Protein AF-A0A8T5S378-F1 (afdb_monomer_lite)

pLDDT: mean 79.64, std 19.04, range [34.38, 98.38]

Foldseek 3Di:
DDDDCVVVVVVVVVCVVCVPVVLVPDPPVVNVVVVVVVVVVVVVVVVVVVVVVVVVVVVVVVVVVVVVVVVVVVVVVVVVVVVVVCCVVVVDPDDCPDPDPPPPPDPDDDPDPPPPDPDDDPQDDDQADPPPRHGDDPVQVVCCVPPQWGADPVPRDIDGRDRDPPPDD

Radius of gyration: 36.47 Å; chains: 1; bounding box: 89×84×76 Å

Secondary structure (DSSP, 8-state):
----HHHHHHHHHHHHH-HHHHHHHS-HHHHHHHHHHHHHHHHHHHHHHHHHHHHHHHHHHHHHHHHHHHHHHHHHHHHHHHHHHHHHHH--------S-----------S----SS--S------SB-TTT-PBPPHHHHHHHHHHSEEE-TTT--EEE---------

Structure (mmCIF, N/CA/C/O backbone):
data_AF-A0A8T5S378-F1
#
_entry.id   AF-A0A8T5S378-F1
#
loop_
_atom_site.group_PDB
_atom_site.id
_atom_site.type_symbol
_atom_site.label_atom_id
_atom_site.label_alt_id
_atom_site.label_comp_id
_atom_site.label_asym_id
_atom_site.label_entity_id
_atom_site.label_seq_id
_atom_site.pdbx_PDB_ins_code
_atom_site.Cartn_x
_atom_site.Cartn_y
_atom_site.Cartn_z
_atom_site.occupancy
_atom_site.B_iso_or_equiv
_atom_site.auth_seq_id
_atom_site.auth_comp_id
_atom_site.auth_asym_id
_atom_site.auth_atom_id
_atom_site.pdbx_PDB_model_num
ATOM 1 N N . MET A 1 1 ? 11.693 -33.044 -22.065 1.00 54.75 1 MET A N 1
ATOM 2 C CA . MET A 1 1 ? 12.765 -32.037 -22.206 1.00 54.75 1 MET A CA 1
ATOM 3 C C . MET A 1 1 ? 13.137 -31.584 -20.805 1.00 54.75 1 MET A C 1
ATOM 5 O O . MET A 1 1 ? 12.306 -30.957 -20.165 1.00 54.75 1 MET A O 1
ATOM 9 N N . ASN A 1 2 ? 14.304 -31.987 -20.296 1.00 76.56 2 ASN A N 1
ATOM 10 C CA . ASN A 1 2 ? 14.825 -31.451 -19.036 1.00 76.56 2 ASN A CA 1
ATOM 11 C C . ASN A 1 2 ? 15.456 -30.095 -19.349 1.00 76.56 2 ASN A C 1
ATOM 13 O O . ASN A 1 2 ? 16.390 -30.029 -20.143 1.00 76.56 2 ASN A O 1
ATOM 17 N N . ILE A 1 3 ? 14.892 -29.027 -18.789 1.00 82.62 3 ILE A N 1
ATOM 18 C CA . ILE A 1 3 ? 15.485 -27.692 -18.855 1.00 82.62 3 ILE A CA 1
ATOM 19 C C . ILE A 1 3 ? 16.672 -27.712 -17.899 1.00 82.62 3 ILE A C 1
ATOM 21 O O . ILE A 1 3 ? 16.498 -27.944 -16.702 1.00 82.62 3 ILE A O 1
ATOM 25 N N . ASP A 1 4 ? 17.871 -27.520 -18.436 1.00 84.62 4 ASP A N 1
ATOM 26 C CA . ASP A 1 4 ? 19.076 -27.428 -17.627 1.00 84.62 4 ASP A CA 1
ATOM 27 C C . ASP A 1 4 ? 19.168 -26.023 -17.020 1.00 84.62 4 ASP A C 1
ATOM 29 O O . ASP A 1 4 ? 19.515 -25.041 -17.681 1.00 84.62 4 ASP A O 1
ATOM 33 N N . TRP A 1 5 ? 18.794 -25.927 -15.747 1.00 84.06 5 TRP A N 1
ATOM 34 C CA . TRP A 1 5 ? 18.763 -24.681 -14.983 1.00 84.06 5 TRP A CA 1
ATOM 35 C C . TRP A 1 5 ? 20.147 -24.039 -14.814 1.00 84.06 5 TRP A C 1
ATOM 37 O O . TRP A 1 5 ? 20.237 -22.838 -14.559 1.00 84.06 5 TRP A O 1
ATOM 47 N N . THR A 1 6 ? 21.226 -24.797 -15.019 1.00 85.50 6 THR A N 1
ATOM 48 C CA . THR A 1 6 ? 22.601 -24.293 -14.891 1.00 85.50 6 THR A CA 1
ATOM 49 C C . THR A 1 6 ? 22.975 -23.302 -15.999 1.00 85.50 6 THR A C 1
ATOM 51 O O . THR A 1 6 ? 23.722 -22.350 -15.762 1.00 85.50 6 THR A O 1
ATOM 54 N N . ILE A 1 7 ? 22.389 -23.454 -17.191 1.00 79.56 7 ILE A N 1
ATOM 55 C CA . ILE A 1 7 ? 22.608 -22.555 -18.335 1.00 79.56 7 ILE A CA 1
ATOM 56 C C . ILE A 1 7 ? 21.978 -21.180 -18.068 1.00 79.56 7 ILE A C 1
ATOM 58 O O . ILE A 1 7 ? 22.539 -20.148 -18.430 1.00 79.56 7 ILE A O 1
ATOM 62 N N . LEU A 1 8 ? 20.830 -21.148 -17.385 1.00 79.50 8 LEU A N 1
ATOM 63 C CA . LEU A 1 8 ? 20.196 -19.891 -16.987 1.00 79.50 8 LEU A CA 1
ATOM 64 C C . LEU A 1 8 ? 21.010 -19.193 -15.897 1.00 79.50 8 LEU A C 1
ATOM 66 O O . LEU A 1 8 ? 21.240 -17.994 -15.988 1.00 79.50 8 LEU A O 1
ATOM 70 N N . GLN A 1 9 ? 21.493 -19.933 -14.902 1.00 82.62 9 GLN A N 1
ATOM 71 C CA . GLN A 1 9 ? 22.238 -19.347 -13.791 1.00 82.62 9 GLN A CA 1
ATOM 72 C C . GLN A 1 9 ? 23.575 -18.733 -14.237 1.00 82.62 9 GLN A C 1
ATOM 74 O O . GLN A 1 9 ? 23.872 -17.591 -13.900 1.00 82.62 9 GLN A O 1
ATOM 79 N N . THR A 1 10 ? 24.321 -19.434 -15.093 1.00 81.56 10 THR A N 1
ATOM 80 C CA . THR A 1 10 ? 25.597 -18.934 -15.638 1.00 81.56 10 THR A CA 1
ATOM 81 C C . THR A 1 10 ? 25.430 -17.683 -16.505 1.00 81.56 10 THR A C 1
ATOM 83 O O . THR A 1 10 ? 26.261 -16.776 -16.447 1.00 81.56 10 THR A O 1
ATOM 86 N N . GLY A 1 11 ? 24.336 -17.584 -17.267 1.00 78.38 11 GLY A N 1
ATOM 87 C CA . GLY A 1 11 ? 24.011 -16.374 -18.026 1.00 78.38 11 GLY A CA 1
ATOM 88 C C . GLY A 1 11 ? 23.702 -15.169 -17.133 1.00 78.38 11 GLY A C 1
ATOM 89 O O . GLY A 1 11 ? 24.087 -14.049 -17.460 1.00 78.38 11 GLY A O 1
ATOM 90 N N . TRP A 1 12 ? 23.050 -15.391 -15.989 1.00 80.56 12 TRP A N 1
ATOM 91 C CA . TRP A 1 12 ? 22.762 -14.335 -15.017 1.00 80.56 12 TRP A CA 1
ATOM 92 C C . TRP A 1 12 ? 24.026 -13.826 -14.323 1.00 80.56 12 TRP A C 1
ATOM 94 O O . TRP A 1 12 ? 24.202 -12.615 -14.203 1.00 80.56 12 TRP A O 1
ATOM 104 N N . ASP A 1 13 ? 24.925 -14.723 -13.920 1.00 85.44 13 ASP A N 1
ATOM 105 C CA . ASP A 1 13 ? 26.172 -14.343 -13.249 1.00 85.44 13 ASP A CA 1
ATOM 106 C C . ASP A 1 13 ? 27.051 -13.445 -14.135 1.00 85.44 13 ASP A C 1
ATOM 108 O O . ASP A 1 13 ? 27.628 -12.469 -13.656 1.00 85.44 13 ASP A O 1
ATOM 112 N N . TYR A 1 14 ? 27.090 -13.712 -15.444 1.00 80.50 14 TYR A N 1
ATOM 113 C CA . TYR A 1 14 ? 27.810 -12.878 -16.409 1.00 80.50 14 TYR A CA 1
ATOM 114 C C . TYR A 1 14 ? 27.252 -11.446 -16.490 1.00 80.50 14 TYR A C 1
ATOM 116 O O . TYR A 1 14 ? 28.016 -10.481 -16.481 1.00 80.50 14 TYR A O 1
ATOM 124 N N . VAL A 1 15 ? 25.923 -11.294 -16.507 1.00 84.19 15 VAL A N 1
ATOM 125 C CA . VAL A 1 15 ? 25.258 -9.977 -16.552 1.00 84.19 15 VAL A CA 1
ATOM 126 C C . VAL A 1 15 ? 25.556 -9.153 -15.296 1.00 84.19 15 VAL A C 1
ATOM 128 O O . VAL A 1 15 ? 25.684 -7.933 -15.377 1.00 84.19 15 VAL A O 1
ATOM 131 N N . TRP A 1 16 ? 25.689 -9.799 -14.136 1.00 88.38 16 TRP A N 1
ATOM 132 C CA . TRP A 1 16 ? 25.948 -9.108 -12.871 1.00 88.38 16 TRP A CA 1
ATOM 133 C C . TRP A 1 16 ? 27.407 -8.704 -12.661 1.00 88.38 16 TRP A C 1
ATOM 135 O O . TRP A 1 16 ? 27.660 -7.750 -11.926 1.00 88.38 16 TRP A O 1
ATOM 145 N N . GLN A 1 17 ? 28.360 -9.397 -13.283 1.00 93.62 17 GLN A N 1
ATOM 146 C CA . GLN A 1 17 ? 29.781 -9.074 -13.135 1.00 93.62 17 GLN A CA 1
ATOM 147 C C . GLN A 1 17 ? 30.198 -7.833 -13.932 1.00 93.62 17 GLN A C 1
ATOM 149 O O . GLN A 1 17 ? 30.970 -7.024 -13.420 1.00 93.62 17 GLN A O 1
ATOM 154 N N . ASP A 1 18 ? 29.672 -7.654 -15.147 1.00 93.50 18 ASP A N 1
ATOM 155 C CA . ASP A 1 18 ? 29.913 -6.457 -15.960 1.00 93.50 18 ASP A CA 1
ATOM 156 C C . ASP A 1 18 ? 28.619 -5.965 -16.636 1.00 93.50 18 ASP A C 1
ATOM 158 O O . ASP A 1 18 ? 28.411 -6.146 -17.843 1.00 93.50 18 ASP A O 1
ATOM 162 N N . PRO A 1 19 ? 27.717 -5.329 -15.866 1.00 91.06 19 PRO A N 1
ATOM 163 C CA . PRO A 1 19 ? 26.422 -4.898 -16.383 1.00 91.06 19 PRO A CA 1
ATOM 164 C C . PRO A 1 19 ? 26.558 -3.788 -17.430 1.00 91.06 19 PRO A C 1
ATOM 166 O O . PRO A 1 19 ? 25.727 -3.685 -18.334 1.00 91.06 19 PRO A O 1
ATOM 169 N N . ILE A 1 20 ? 27.604 -2.960 -17.329 1.00 93.44 20 ILE A N 1
ATOM 170 C CA . ILE A 1 20 ? 27.847 -1.857 -18.260 1.00 93.44 20 ILE A CA 1
ATOM 171 C C . ILE A 1 2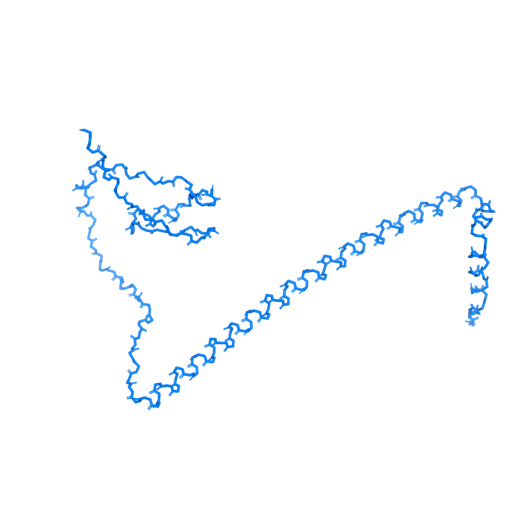0 ? 28.363 -2.416 -19.585 1.00 93.44 20 ILE A C 1
ATOM 173 O O . ILE A 1 20 ? 27.816 -2.067 -20.630 1.00 93.44 20 ILE A O 1
ATOM 177 N N . GLY A 1 21 ? 29.357 -3.308 -19.558 1.00 94.38 21 GLY A N 1
ATOM 178 C CA . GLY A 1 21 ? 29.870 -3.963 -20.761 1.00 94.38 21 GLY A CA 1
ATOM 179 C C . GLY A 1 21 ? 28.795 -4.777 -21.477 1.00 94.38 21 GLY A C 1
ATOM 180 O O . GLY A 1 21 ? 28.628 -4.640 -22.690 1.00 94.38 21 GLY A O 1
ATOM 181 N N . TRP A 1 22 ? 27.992 -5.540 -20.726 1.00 92.88 22 TRP A N 1
ATOM 182 C CA . TRP A 1 22 ? 26.847 -6.270 -21.272 1.00 92.88 22 TRP A CA 1
ATOM 183 C C . TRP A 1 22 ? 25.831 -5.337 -21.943 1.00 92.88 22 TRP A C 1
ATOM 185 O O . TRP A 1 22 ? 25.421 -5.588 -23.076 1.00 92.88 22 TRP A O 1
ATOM 195 N N . PHE A 1 23 ? 25.453 -4.236 -21.285 1.00 94.50 23 PHE A N 1
ATOM 196 C CA . PHE A 1 23 ? 24.499 -3.276 -21.840 1.00 94.50 23 PHE A CA 1
ATOM 197 C C . PHE A 1 23 ? 25.045 -2.591 -23.100 1.00 94.50 23 PHE A C 1
ATOM 199 O O . PHE A 1 23 ? 24.338 -2.483 -24.102 1.00 94.50 23 PHE A O 1
ATOM 206 N N . LEU A 1 24 ? 26.317 -2.179 -23.082 1.00 95.31 24 LEU A N 1
ATOM 207 C CA . LEU A 1 24 ? 26.978 -1.534 -24.218 1.00 95.31 24 LEU A CA 1
ATOM 208 C C . LEU A 1 24 ? 27.163 -2.477 -25.415 1.00 95.31 24 LEU A C 1
ATOM 210 O O . LEU A 1 24 ? 27.166 -2.007 -26.551 1.00 95.31 24 LEU A O 1
ATOM 214 N N . ALA A 1 25 ? 27.269 -3.789 -25.183 1.00 95.50 25 ALA A N 1
ATOM 215 C CA . ALA A 1 25 ? 27.358 -4.795 -26.241 1.00 95.50 25 ALA A CA 1
ATOM 216 C C . ALA A 1 25 ? 26.028 -5.019 -26.991 1.00 95.50 25 ALA A C 1
ATOM 218 O O . ALA A 1 25 ? 26.023 -5.608 -28.075 1.00 95.50 25 ALA A O 1
ATOM 219 N N . LEU A 1 26 ? 24.895 -4.562 -26.444 1.00 94.06 26 LEU A N 1
ATOM 220 C CA . LEU A 1 26 ? 23.590 -4.687 -27.093 1.00 94.06 26 LEU A CA 1
ATOM 221 C C . LEU A 1 26 ? 23.417 -3.666 -28.236 1.00 94.06 26 LEU A C 1
ATOM 223 O O . LEU A 1 26 ? 23.919 -2.546 -28.147 1.00 94.06 26 LEU A O 1
ATOM 227 N N . PRO A 1 27 ? 22.635 -3.986 -29.285 1.00 97.25 27 PRO A N 1
ATOM 228 C CA . PRO A 1 27 ? 22.251 -3.016 -30.311 1.00 97.25 27 PRO A CA 1
ATOM 229 C C . PRO A 1 27 ? 21.514 -1.803 -29.719 1.00 97.25 27 PRO A C 1
ATOM 231 O O . PRO A 1 27 ? 20.752 -1.948 -28.762 1.00 97.25 27 PRO A O 1
ATOM 234 N N . LEU A 1 28 ? 21.650 -0.627 -30.348 1.00 97.31 28 LEU A N 1
ATOM 235 C CA . LEU A 1 28 ? 21.050 0.637 -29.877 1.00 97.31 28 LEU A CA 1
ATOM 236 C C . LEU A 1 28 ? 19.541 0.535 -29.590 1.00 97.31 28 LEU A C 1
ATOM 238 O O . LEU A 1 28 ? 19.063 1.050 -28.582 1.00 97.31 28 LEU A O 1
ATOM 242 N N . LEU A 1 29 ? 18.786 -0.161 -30.447 1.00 97.25 29 LEU A N 1
ATOM 243 C CA . LEU A 1 29 ? 17.347 -0.364 -30.247 1.00 97.25 29 LEU A CA 1
ATOM 244 C C . LEU A 1 29 ? 17.059 -1.149 -28.956 1.00 97.25 29 LEU A C 1
ATOM 246 O O . LEU A 1 29 ? 16.166 -0.788 -28.190 1.00 97.25 29 LEU A O 1
ATOM 250 N N . THR A 1 30 ? 17.841 -2.197 -28.696 1.00 95.00 30 THR A N 1
ATOM 251 C CA . THR A 1 30 ? 17.702 -3.036 -27.503 1.00 95.00 30 THR A CA 1
ATOM 252 C C . THR A 1 30 ? 18.095 -2.271 -26.244 1.00 95.00 30 THR A C 1
ATOM 254 O O . THR A 1 30 ? 17.394 -2.375 -25.244 1.00 95.00 30 THR A O 1
ATOM 257 N N . GLN A 1 31 ? 19.150 -1.451 -26.292 1.00 95.38 31 GLN A N 1
ATOM 258 C CA . GLN A 1 31 ? 19.548 -0.593 -25.169 1.00 95.38 31 GLN A CA 1
ATOM 259 C C . GLN A 1 31 ? 18.415 0.346 -24.737 1.00 95.38 31 GLN A C 1
ATOM 261 O O . GLN A 1 31 ? 18.076 0.411 -23.554 1.00 95.38 31 GLN A O 1
ATOM 266 N N . ILE A 1 32 ? 17.783 1.032 -25.697 1.00 97.38 32 ILE A N 1
ATOM 267 C CA . ILE A 1 32 ? 16.656 1.937 -25.427 1.00 97.38 32 ILE A CA 1
ATOM 268 C C . ILE A 1 32 ? 15.481 1.163 -24.816 1.00 97.38 32 ILE A C 1
ATOM 270 O O . ILE A 1 32 ? 14.879 1.615 -23.842 1.00 97.38 32 ILE A O 1
ATOM 274 N N . LEU A 1 33 ? 15.169 -0.020 -25.350 1.00 97.56 33 LEU A N 1
ATOM 275 C CA . LEU A 1 33 ? 14.059 -0.842 -24.869 1.00 97.56 33 LEU A CA 1
ATOM 276 C C . LEU A 1 33 ? 14.306 -1.366 -23.446 1.00 97.56 33 LEU A C 1
ATOM 278 O O . LEU A 1 33 ? 13.402 -1.313 -22.613 1.00 97.56 33 LEU A O 1
ATOM 282 N N . VAL A 1 34 ? 15.534 -1.797 -23.141 1.00 96.25 34 VAL A N 1
ATOM 283 C CA . VAL A 1 34 ? 15.948 -2.202 -21.787 1.00 96.25 34 VAL A CA 1
ATOM 284 C C . VAL A 1 34 ? 15.836 -1.027 -20.815 1.00 96.25 34 VAL A C 1
ATOM 286 O O . VAL A 1 34 ? 15.279 -1.192 -19.732 1.00 96.25 34 VAL A O 1
ATOM 289 N N . LEU A 1 35 ? 16.282 0.172 -21.206 1.00 96.38 35 LEU A N 1
ATOM 290 C CA . LEU A 1 35 ? 16.189 1.369 -20.366 1.00 96.38 35 LEU A CA 1
ATOM 291 C C . LEU A 1 35 ? 14.729 1.723 -20.039 1.00 96.38 35 LEU A C 1
ATOM 293 O O . LEU A 1 35 ? 14.386 1.924 -18.873 1.00 96.38 35 LEU A O 1
ATOM 297 N N . ILE A 1 36 ? 13.856 1.742 -21.051 1.00 98.12 36 ILE A N 1
ATOM 298 C CA . ILE A 1 36 ? 12.414 1.969 -20.867 1.00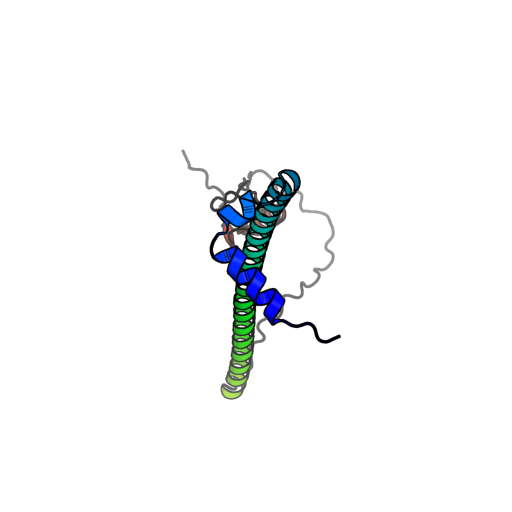 98.12 36 ILE A CA 1
ATOM 299 C C . ILE A 1 36 ? 11.818 0.885 -19.964 1.00 98.12 36 ILE A C 1
ATOM 301 O O . ILE A 1 36 ? 11.034 1.200 -19.070 1.00 98.12 36 ILE A O 1
ATOM 305 N N . GLY A 1 37 ? 12.216 -0.375 -20.156 1.0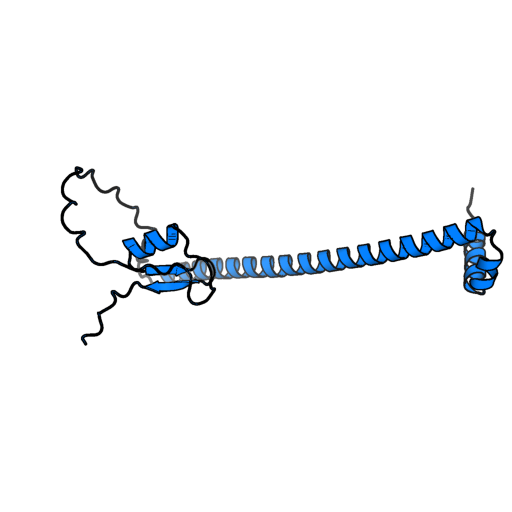0 97.31 37 GLY A N 1
ATOM 306 C CA . GLY A 1 37 ? 11.775 -1.500 -19.337 1.00 97.31 37 GLY A CA 1
ATOM 307 C C . GLY A 1 37 ? 12.133 -1.332 -17.861 1.00 97.31 37 GLY A C 1
ATOM 308 O O . GLY A 1 37 ? 11.266 -1.488 -17.004 1.00 97.31 37 GLY A O 1
ATOM 309 N N . ILE A 1 38 ? 13.374 -0.944 -17.554 1.00 96.44 38 ILE A N 1
ATOM 310 C CA . ILE A 1 38 ? 13.826 -0.702 -16.175 1.00 96.44 38 ILE A CA 1
ATOM 311 C C . ILE A 1 38 ? 13.049 0.460 -15.549 1.00 96.44 38 ILE A C 1
ATOM 313 O O . ILE A 1 38 ? 12.586 0.344 -14.412 1.00 96.44 38 ILE A O 1
ATOM 317 N N . ILE A 1 39 ? 12.852 1.562 -16.280 1.00 98.12 39 ILE A N 1
ATOM 318 C CA . ILE A 1 39 ? 12.087 2.717 -15.787 1.00 98.12 39 ILE A CA 1
ATOM 319 C C . ILE A 1 39 ? 10.636 2.314 -15.503 1.00 98.12 39 ILE A C 1
ATOM 321 O O . ILE A 1 39 ? 10.124 2.580 -14.414 1.00 98.12 39 ILE A O 1
ATOM 325 N N . ALA A 1 40 ? 9.983 1.633 -16.447 1.00 98.19 40 ALA A N 1
ATOM 326 C CA . ALA A 1 40 ? 8.609 1.167 -16.291 1.00 98.19 40 ALA A CA 1
ATOM 327 C C . ALA A 1 40 ? 8.466 0.219 -15.092 1.00 98.19 40 ALA A C 1
ATOM 329 O O . ALA A 1 40 ? 7.546 0.373 -14.287 1.00 98.19 40 ALA A O 1
ATOM 330 N N . LEU A 1 41 ? 9.406 -0.715 -14.928 1.00 97.94 41 LEU A N 1
ATOM 331 C CA . LEU A 1 41 ? 9.431 -1.657 -13.811 1.00 97.94 41 LEU A CA 1
ATOM 332 C C . LEU A 1 41 ? 9.663 -0.948 -12.471 1.00 97.94 41 LEU A C 1
ATOM 334 O O . LEU A 1 41 ? 9.020 -1.287 -11.480 1.00 97.94 41 LEU A O 1
ATOM 338 N N . THR A 1 42 ? 10.506 0.084 -12.446 1.00 98.12 42 THR A N 1
ATOM 339 C CA . THR A 1 42 ? 10.747 0.906 -11.251 1.00 98.12 42 THR A CA 1
ATOM 340 C C . THR A 1 42 ? 9.484 1.662 -10.839 1.00 98.12 42 THR A C 1
ATOM 342 O O . THR A 1 42 ? 9.096 1.627 -9.671 1.00 98.12 42 THR A O 1
ATOM 345 N N . ILE A 1 43 ? 8.788 2.297 -11.789 1.00 98.38 43 ILE A N 1
ATOM 346 C CA . ILE A 1 43 ? 7.519 2.992 -11.524 1.00 98.38 43 ILE A CA 1
ATOM 347 C C . ILE A 1 43 ? 6.465 1.999 -11.019 1.00 98.38 43 ILE A C 1
ATOM 349 O O . ILE A 1 43 ? 5.801 2.264 -10.016 1.00 98.38 43 ILE A O 1
ATOM 353 N N . ALA A 1 44 ? 6.341 0.837 -11.665 1.00 98.12 44 ALA A N 1
ATOM 354 C CA . ALA A 1 44 ? 5.414 -0.207 -11.246 1.00 98.12 44 ALA A CA 1
ATOM 355 C C . ALA A 1 44 ? 5.711 -0.701 -9.820 1.00 98.12 44 ALA A C 1
ATOM 357 O O . ALA A 1 44 ? 4.787 -0.838 -9.020 1.00 98.12 44 ALA A O 1
ATOM 358 N N . ALA A 1 45 ? 6.987 -0.901 -9.473 1.00 98.12 45 ALA A N 1
ATOM 359 C CA . ALA A 1 45 ? 7.401 -1.291 -8.129 1.00 98.12 45 ALA A CA 1
ATOM 360 C C . ALA A 1 45 ? 7.045 -0.222 -7.083 1.00 98.12 45 ALA A C 1
ATOM 362 O O . ALA A 1 45 ? 6.501 -0.555 -6.031 1.00 98.12 45 ALA A O 1
ATOM 363 N N . ILE A 1 46 ? 7.274 1.062 -7.377 1.00 98.31 46 ILE A N 1
ATOM 364 C CA . ILE A 1 46 ? 6.907 2.169 -6.478 1.00 98.31 46 ILE A CA 1
ATOM 365 C C . ILE A 1 46 ? 5.391 2.206 -6.252 1.00 98.31 46 ILE A C 1
ATOM 367 O O . ILE A 1 46 ? 4.936 2.295 -5.110 1.00 98.31 46 ILE A O 1
ATOM 371 N N . ILE A 1 47 ? 4.604 2.101 -7.327 1.00 98.38 47 ILE A N 1
ATOM 372 C CA . ILE A 1 47 ? 3.140 2.061 -7.249 1.00 98.38 47 ILE A CA 1
ATOM 373 C C . ILE A 1 47 ? 2.689 0.863 -6.405 1.00 98.38 47 ILE A C 1
ATOM 375 O O . ILE A 1 47 ? 1.847 1.016 -5.520 1.00 98.38 47 ILE A O 1
ATOM 379 N N . LEU A 1 48 ? 3.273 -0.315 -6.632 1.00 97.88 48 LEU A N 1
ATOM 380 C CA . LEU A 1 48 ? 2.962 -1.528 -5.880 1.00 97.88 48 LEU A CA 1
ATOM 381 C C . LEU A 1 48 ? 3.227 -1.340 -4.381 1.00 97.88 48 LEU A C 1
ATOM 383 O O . LEU A 1 48 ? 2.344 -1.605 -3.567 1.00 97.88 48 LEU A O 1
ATOM 387 N N . VAL A 1 49 ? 4.404 -0.826 -4.012 1.00 98.19 49 VAL A N 1
ATOM 388 C CA . VAL A 1 49 ? 4.761 -0.548 -2.612 1.00 98.19 49 VAL A CA 1
ATOM 389 C C . VAL A 1 49 ? 3.792 0.458 -1.990 1.00 98.19 49 VAL A C 1
ATOM 391 O O . VAL A 1 49 ? 3.315 0.238 -0.876 1.00 98.19 49 VAL A O 1
ATOM 394 N N . TYR A 1 50 ? 3.434 1.522 -2.714 1.00 98.06 50 TYR A N 1
ATOM 395 C CA . TYR A 1 50 ? 2.441 2.499 -2.260 1.00 98.06 50 TYR A CA 1
ATOM 396 C C . TYR A 1 50 ? 1.085 1.843 -1.953 1.00 98.06 50 TYR A C 1
ATOM 398 O O . TYR A 1 50 ? 0.501 2.091 -0.894 1.00 98.06 50 TYR A O 1
ATOM 406 N N . TYR A 1 51 ? 0.590 0.973 -2.838 1.00 98.06 51 TYR A N 1
ATOM 407 C CA . TYR A 1 51 ? -0.676 0.269 -2.623 1.00 98.06 51 TYR A CA 1
ATOM 408 C C . TYR A 1 51 ? -0.610 -0.735 -1.475 1.00 98.06 51 TYR A C 1
ATOM 410 O O . TYR A 1 51 ? -1.570 -0.828 -0.710 1.00 98.06 51 TYR A O 1
ATOM 418 N N . ILE A 1 52 ? 0.510 -1.444 -1.313 1.00 97.88 52 ILE A N 1
ATOM 419 C CA . ILE A 1 52 ? 0.716 -2.355 -0.182 1.00 97.88 52 ILE A CA 1
ATOM 420 C C . ILE A 1 52 ? 0.674 -1.569 1.129 1.00 97.88 52 ILE A C 1
ATOM 422 O O . ILE A 1 52 ? -0.089 -1.924 2.022 1.00 97.88 52 ILE A O 1
ATOM 426 N N . LEU A 1 53 ? 1.416 -0.462 1.237 1.00 97.81 53 LEU A N 1
ATOM 427 C CA . LEU A 1 53 ? 1.415 0.380 2.437 1.00 97.81 53 LEU A CA 1
ATOM 428 C C . LEU A 1 53 ? 0.021 0.933 2.744 1.00 97.81 53 LEU A C 1
ATOM 430 O O . LEU A 1 53 ? -0.436 0.867 3.887 1.00 97.81 53 LEU A O 1
ATOM 434 N N . LYS A 1 54 ? -0.687 1.426 1.722 1.00 95.50 54 LYS A N 1
ATOM 435 C CA . LYS A 1 54 ? -2.067 1.904 1.861 1.00 95.50 54 LYS A CA 1
ATOM 436 C C . LYS A 1 54 ? -3.006 0.789 2.326 1.00 95.50 54 LYS A C 1
ATOM 438 O O . LYS A 1 54 ? -3.836 1.023 3.203 1.00 95.50 54 LYS A O 1
ATOM 443 N N . GLY A 1 55 ? -2.857 -0.415 1.777 1.00 97.38 55 GLY A N 1
ATOM 444 C CA . GLY A 1 55 ? -3.618 -1.599 2.168 1.00 97.38 55 GLY A CA 1
ATOM 445 C C . GLY A 1 55 ? -3.354 -2.003 3.617 1.00 97.38 55 GLY A C 1
ATOM 446 O O . GLY A 1 55 ? -4.299 -2.191 4.378 1.00 97.38 55 GLY A O 1
ATOM 447 N N . VAL A 1 56 ? -2.086 -2.052 4.029 1.00 98.00 56 VAL A N 1
ATOM 448 C CA . VAL A 1 56 ? -1.681 -2.386 5.403 1.00 98.00 56 VAL A CA 1
ATOM 449 C C . VAL A 1 56 ? -2.203 -1.352 6.400 1.00 98.00 56 VAL A C 1
ATOM 451 O O . VAL A 1 56 ? -2.777 -1.726 7.422 1.00 98.00 56 VAL A O 1
ATOM 454 N N . ALA A 1 57 ? -2.081 -0.057 6.095 1.00 97.50 57 ALA A N 1
ATOM 455 C CA . ALA A 1 57 ? -2.618 1.007 6.941 1.00 97.50 57 ALA A CA 1
ATOM 456 C C . ALA A 1 57 ? -4.146 0.905 7.090 1.00 97.50 57 ALA A C 1
ATOM 458 O O . ALA A 1 57 ? -4.675 1.035 8.196 1.00 97.50 57 ALA A O 1
ATOM 459 N N . TYR A 1 58 ? -4.860 0.619 5.996 1.00 96.81 58 TYR A N 1
ATOM 460 C CA . TYR A 1 58 ? -6.309 0.418 6.021 1.00 96.81 58 TYR A CA 1
ATOM 461 C C . TYR A 1 58 ? -6.699 -0.820 6.839 1.00 96.81 58 TYR A C 1
ATOM 463 O O . TYR A 1 58 ? -7.643 -0.772 7.628 1.00 96.81 58 TYR A O 1
ATOM 471 N N . LEU A 1 59 ? -5.945 -1.911 6.698 1.00 96.56 59 LEU A N 1
ATOM 472 C CA . LEU A 1 59 ? -6.170 -3.153 7.429 1.00 96.56 59 LEU A CA 1
ATOM 473 C C . LEU A 1 59 ? -5.968 -2.959 8.937 1.00 96.56 59 LEU A C 1
ATOM 475 O O . LEU A 1 59 ? -6.829 -3.348 9.721 1.00 96.56 59 LEU A O 1
ATOM 479 N N . LEU A 1 60 ? -4.889 -2.282 9.341 1.00 97.69 60 LEU A N 1
ATOM 480 C CA . LEU A 1 60 ? -4.644 -1.904 10.736 1.00 97.69 60 LEU A CA 1
ATOM 481 C C . LEU A 1 60 ? -5.772 -1.029 11.288 1.00 97.69 60 LEU A C 1
ATOM 483 O O . LEU A 1 60 ? -6.294 -1.316 12.365 1.00 97.69 60 LEU A O 1
ATOM 487 N N . TYR A 1 61 ? -6.191 -0.000 10.543 1.00 97.12 61 TYR A N 1
ATOM 488 C CA . TYR A 1 61 ? -7.306 0.861 10.942 1.00 97.12 61 TYR A CA 1
ATOM 489 C C . TYR A 1 61 ? -8.583 0.050 11.211 1.00 97.12 61 TYR A C 1
ATOM 491 O O . TYR A 1 61 ? -9.227 0.233 12.246 1.00 97.12 61 TYR A O 1
ATOM 499 N N . TYR A 1 62 ? -8.933 -0.884 10.321 1.00 96.25 62 TYR A N 1
ATOM 500 C CA . TYR A 1 62 ? -10.104 -1.744 10.508 1.00 96.25 62 TYR A CA 1
ATOM 501 C C . TYR A 1 62 ? -9.941 -2.745 11.646 1.00 96.25 62 TYR A C 1
ATOM 503 O O . TYR A 1 62 ? -10.915 -3.011 12.347 1.00 96.25 62 TYR A O 1
ATOM 511 N N . LEU A 1 63 ? -8.736 -3.265 11.866 1.00 97.06 63 LEU A N 1
ATOM 512 C CA . LEU A 1 63 ? -8.455 -4.198 12.951 1.00 97.06 63 LEU A CA 1
ATOM 513 C C . LEU A 1 63 ? -8.617 -3.519 14.314 1.00 97.06 63 LEU A C 1
ATOM 515 O O . LEU A 1 63 ? -9.332 -4.036 15.171 1.00 97.06 63 LEU A O 1
ATOM 519 N N . PHE A 1 64 ? -8.056 -2.320 14.495 1.00 96.94 64 PHE A N 1
ATOM 520 C CA . PHE A 1 64 ? -8.250 -1.537 15.720 1.00 96.94 64 PHE A CA 1
ATOM 521 C C . PHE A 1 64 ? -9.705 -1.122 15.916 1.00 96.94 64 PHE A C 1
ATOM 523 O O . PHE A 1 64 ? -10.238 -1.235 17.020 1.00 96.94 64 PHE A O 1
ATOM 530 N N . LYS A 1 65 ? -10.374 -0.684 14.844 1.00 93.44 65 LYS A N 1
ATOM 531 C CA . LYS A 1 65 ? -11.799 -0.348 14.888 1.00 93.44 65 LYS A CA 1
ATOM 532 C C . LYS A 1 65 ? -12.628 -1.564 15.305 1.00 93.44 65 LYS A C 1
ATOM 534 O O . LYS A 1 65 ? -13.446 -1.455 16.212 1.00 93.44 65 LYS A O 1
ATOM 539 N N . GLY A 1 66 ? -12.383 -2.722 14.696 1.00 96.31 66 GLY A N 1
ATOM 540 C CA . GLY A 1 66 ? -13.042 -3.983 15.025 1.00 96.31 66 GLY A CA 1
ATOM 541 C C . GLY A 1 66 ? -12.813 -4.392 16.477 1.00 96.31 66 GLY A C 1
ATOM 542 O O . GLY A 1 66 ? -13.776 -4.670 17.188 1.00 96.31 66 GLY A O 1
ATOM 543 N N . LEU A 1 67 ? -11.565 -4.336 16.947 1.00 97.06 67 LEU A N 1
ATOM 544 C CA . LEU A 1 67 ? -11.213 -4.645 18.331 1.00 97.06 67 LEU A CA 1
ATOM 545 C C . LEU A 1 67 ? -11.927 -3.718 19.323 1.00 97.06 67 LEU A C 1
ATOM 547 O O . LEU A 1 67 ? -12.473 -4.190 20.318 1.00 97.06 67 LEU A O 1
ATOM 551 N N . PHE A 1 68 ? -11.988 -2.417 19.030 1.00 96.50 68 PHE A N 1
ATOM 552 C CA . PHE A 1 68 ? -12.704 -1.446 19.857 1.00 96.50 68 PHE A CA 1
ATOM 553 C C . PHE A 1 68 ? -14.204 -1.760 19.949 1.00 96.50 68 PHE A C 1
ATOM 555 O O . PHE A 1 68 ? -14.774 -1.751 21.041 1.00 96.50 68 PHE A O 1
ATOM 562 N N . TYR A 1 69 ? -14.851 -2.081 18.823 1.00 95.31 69 TYR A N 1
ATOM 563 C CA . TYR A 1 69 ? -16.265 -2.470 18.816 1.00 95.31 69 TYR A CA 1
ATOM 564 C C . TYR A 1 69 ? -16.515 -3.780 19.566 1.00 95.31 69 TYR A C 1
ATOM 566 O O . TYR A 1 69 ? -17.498 -3.879 20.301 1.00 95.31 69 TYR A O 1
ATOM 574 N N . LEU A 1 70 ? -15.621 -4.759 19.423 1.00 95.00 70 LEU A N 1
ATOM 575 C CA . LEU A 1 70 ? -15.725 -6.050 20.100 1.00 95.00 70 LEU A CA 1
ATOM 576 C C . LEU A 1 70 ? -15.588 -5.874 21.616 1.00 95.00 70 LEU A C 1
ATOM 578 O O . LEU A 1 70 ? -16.432 -6.352 22.371 1.00 95.00 70 LEU A O 1
ATOM 582 N N . LEU A 1 71 ? -14.595 -5.101 22.059 1.00 95.88 71 LEU A N 1
ATOM 583 C CA . LEU A 1 71 ? -14.387 -4.801 23.471 1.00 95.88 71 LEU A CA 1
ATOM 584 C C . LEU A 1 71 ? -15.577 -4.031 24.063 1.00 95.88 71 LEU A C 1
ATOM 586 O O . LEU A 1 71 ? -16.074 -4.390 25.129 1.00 95.88 71 LEU A O 1
ATOM 590 N N . LYS A 1 72 ? -16.101 -3.029 23.343 1.00 92.44 72 LYS A N 1
ATOM 591 C CA . LYS A 1 72 ? -17.319 -2.304 23.737 1.00 92.44 72 LYS A CA 1
ATOM 592 C C . LYS A 1 72 ? -18.520 -3.244 23.879 1.00 92.44 72 LYS A C 1
ATOM 594 O O . LYS A 1 72 ? -19.268 -3.126 24.847 1.00 92.44 72 LYS A O 1
ATOM 599 N N . GLY A 1 73 ? -18.696 -4.177 22.943 1.00 94.19 73 GLY A N 1
ATOM 600 C CA . GLY A 1 73 ? -19.748 -5.193 23.002 1.00 94.19 73 GLY A CA 1
ATOM 601 C C . GLY A 1 73 ? -19.596 -6.123 24.206 1.00 94.19 73 GLY A C 1
ATOM 602 O O . GLY A 1 73 ? -20.572 -6.370 24.914 1.00 94.19 73 GLY A O 1
ATOM 603 N N . LEU A 1 74 ? -18.368 -6.568 24.486 1.00 94.75 74 LEU A N 1
ATOM 604 C CA . LEU A 1 74 ? -18.053 -7.417 25.633 1.00 94.75 74 LEU A CA 1
ATOM 605 C C . LEU A 1 74 ? -18.392 -6.718 26.954 1.00 94.75 74 LEU A C 1
ATOM 607 O O . LEU A 1 74 ? -19.095 -7.294 27.779 1.00 94.75 74 LEU A O 1
ATOM 611 N N . PHE A 1 75 ? -17.964 -5.464 27.134 1.00 94.12 75 PHE A N 1
ATOM 612 C CA . PHE A 1 75 ? -18.278 -4.686 28.336 1.00 94.12 75 PHE A CA 1
ATOM 613 C C . PHE A 1 75 ? -19.781 -4.478 28.522 1.00 94.12 75 PHE A C 1
ATOM 615 O O . PHE A 1 75 ? -20.274 -4.621 29.637 1.00 94.12 75 PHE A O 1
ATOM 622 N N . LEU A 1 76 ? -20.521 -4.186 27.447 1.00 92.50 76 LEU A N 1
ATOM 623 C CA . LEU A 1 76 ? -21.974 -4.018 27.522 1.00 92.50 76 LEU A CA 1
ATOM 624 C C . LEU A 1 76 ? -22.674 -5.326 27.926 1.00 92.50 76 LEU A C 1
ATOM 626 O O . LEU A 1 76 ? -23.595 -5.316 28.743 1.00 92.50 76 LEU A O 1
ATOM 630 N N . GLY A 1 77 ? -22.219 -6.452 27.368 1.00 92.38 77 GLY A N 1
ATOM 631 C CA . GLY A 1 77 ? -22.719 -7.781 27.711 1.00 92.38 77 GLY A CA 1
ATOM 632 C C . GLY A 1 77 ? -22.435 -8.140 29.167 1.00 92.38 77 GLY A C 1
ATOM 633 O O . GLY A 1 77 ? -23.341 -8.557 29.888 1.00 92.38 77 GLY A O 1
ATOM 634 N N . LEU A 1 78 ? -21.202 -7.905 29.619 1.00 93.00 78 LEU A N 1
ATOM 635 C CA . LEU A 1 78 ? -20.783 -8.180 30.989 1.00 93.00 78 LEU A CA 1
ATOM 636 C C . LEU A 1 78 ? -21.532 -7.295 31.990 1.00 93.00 78 LEU A C 1
ATOM 638 O O . LEU A 1 78 ? -22.051 -7.801 32.980 1.00 93.00 78 LEU A O 1
ATOM 642 N N . TYR A 1 79 ? -21.658 -5.995 31.707 1.00 92.62 79 TYR A N 1
ATOM 643 C CA . TYR A 1 79 ? -22.419 -5.056 32.532 1.00 92.62 79 TYR A CA 1
ATOM 644 C C . TYR A 1 79 ? -23.866 -5.518 32.717 1.00 92.62 79 TYR A C 1
ATOM 646 O O . TYR A 1 79 ? -24.360 -5.561 33.839 1.00 92.62 79 TYR A O 1
ATOM 654 N N . LYS A 1 80 ? -24.526 -5.948 31.635 1.00 91.06 80 LYS A N 1
ATOM 655 C CA . LYS A 1 80 ? -25.908 -6.441 31.684 1.00 91.06 80 LYS A CA 1
ATOM 656 C C . LYS A 1 80 ? -26.038 -7.743 32.480 1.00 91.06 80 LYS A C 1
ATOM 658 O O . LYS A 1 80 ? -27.039 -7.945 33.167 1.00 91.06 80 LYS A O 1
ATOM 663 N N . LEU A 1 81 ? -25.028 -8.611 32.413 1.00 90.69 81 LEU A N 1
ATOM 664 C CA . LEU A 1 81 ? -24.969 -9.843 33.198 1.00 90.69 81 LEU A CA 1
ATOM 665 C C . LEU A 1 81 ? -24.798 -9.545 34.695 1.00 90.69 81 LEU A C 1
ATOM 667 O O . LEU A 1 81 ? -25.523 -10.097 35.520 1.00 90.69 81 LEU A O 1
ATOM 671 N N . PHE A 1 82 ? -23.892 -8.626 35.040 1.00 92.06 82 PHE A N 1
ATOM 672 C CA . PHE A 1 82 ? -23.696 -8.170 36.416 1.00 92.06 82 PHE A CA 1
ATOM 673 C C . PHE A 1 82 ? -24.921 -7.449 36.968 1.00 92.06 82 PHE A C 1
ATOM 675 O O . PHE A 1 82 ? -25.293 -7.689 38.110 1.00 92.06 82 PHE A O 1
ATOM 682 N N . GLU A 1 83 ? -25.580 -6.612 36.169 1.00 87.81 83 GLU A N 1
ATOM 683 C CA . GLU A 1 83 ? -26.822 -5.946 36.551 1.00 87.81 83 GLU A CA 1
ATOM 684 C C . GLU A 1 83 ? -27.913 -6.981 36.877 1.00 87.81 83 GLU A C 1
ATOM 686 O O . GLU A 1 83 ? -28.558 -6.900 37.923 1.00 87.81 83 GLU A O 1
ATOM 691 N N . ALA A 1 84 ? -28.086 -7.996 36.024 1.00 88.38 84 ALA A N 1
ATOM 692 C CA . ALA A 1 84 ? -29.030 -9.082 36.270 1.00 88.38 84 ALA A CA 1
ATOM 693 C C . ALA A 1 84 ? -28.701 -9.847 37.563 1.00 88.38 84 ALA A C 1
ATOM 695 O O . ALA A 1 84 ? -29.594 -10.055 38.385 1.00 88.38 84 ALA A O 1
ATOM 696 N N . LEU A 1 85 ? -27.429 -10.204 37.783 1.00 90.19 85 LEU A N 1
ATOM 697 C CA . LEU A 1 85 ? -26.992 -10.852 39.025 1.00 90.19 85 LEU A CA 1
ATOM 698 C C . LEU A 1 85 ? -27.237 -9.968 40.252 1.00 90.19 85 LEU A C 1
ATOM 700 O O . LEU A 1 85 ? -27.727 -10.451 41.270 1.00 90.19 85 LEU A O 1
ATOM 704 N N . TYR A 1 86 ? -26.918 -8.677 40.159 1.00 89.88 86 TYR A N 1
ATOM 705 C CA . TYR A 1 86 ? -27.090 -7.722 41.246 1.00 89.88 86 TYR A CA 1
ATOM 706 C C . TYR A 1 86 ? -28.552 -7.636 41.687 1.00 89.88 86 TYR A C 1
ATOM 708 O O . TYR A 1 86 ? -28.828 -7.687 42.882 1.00 89.88 86 TYR A O 1
ATOM 716 N N . TYR A 1 87 ? -29.499 -7.572 40.747 1.00 85.94 87 TYR A N 1
ATOM 717 C CA . TYR A 1 87 ? -30.926 -7.550 41.080 1.00 85.94 87 TYR A CA 1
ATOM 718 C C . TYR A 1 87 ? -31.420 -8.867 41.690 1.00 85.94 87 TYR A C 1
ATOM 720 O O . TYR A 1 87 ? -32.226 -8.832 42.619 1.00 85.94 87 TYR A O 1
ATOM 728 N N . VAL A 1 88 ? -30.918 -10.014 41.219 1.00 89.62 88 VAL A N 1
ATOM 729 C CA . VAL A 1 88 ? -31.248 -11.328 41.798 1.00 89.62 88 VAL A CA 1
ATOM 730 C C . VAL A 1 88 ? -30.743 -11.435 43.240 1.00 89.62 88 VAL A C 1
ATOM 732 O O . VAL A 1 88 ? -31.490 -11.860 44.115 1.00 89.62 88 VAL A O 1
ATOM 735 N N . ILE A 1 89 ? -29.506 -11.005 43.508 1.00 88.88 89 ILE A N 1
ATOM 736 C CA . ILE A 1 89 ? -28.890 -11.087 44.843 1.00 88.88 89 ILE A CA 1
ATOM 737 C C . ILE A 1 89 ? -29.460 -10.025 45.791 1.00 88.88 89 ILE A C 1
ATOM 739 O O . ILE A 1 89 ? -29.723 -10.309 46.956 1.00 88.88 89 ILE A O 1
ATOM 743 N N . SER A 1 90 ? -29.671 -8.796 45.312 1.00 82.75 90 SER A N 1
ATOM 744 C CA . SER A 1 90 ? -30.152 -7.690 46.146 1.00 82.75 90 SER A CA 1
ATOM 745 C C . SER A 1 90 ? -31.622 -7.841 46.549 1.00 82.75 90 SER A C 1
ATOM 747 O O . SER A 1 90 ? -32.068 -7.09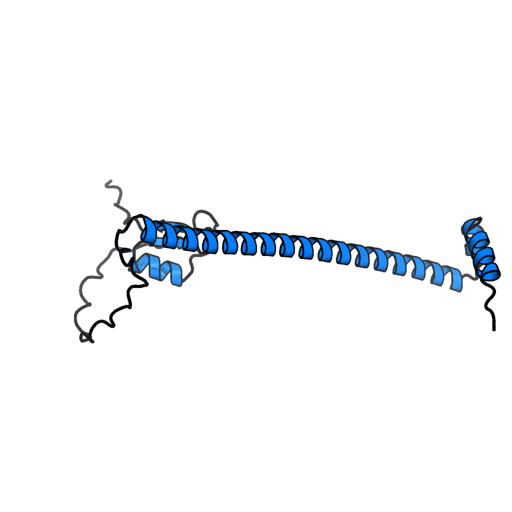1 47.419 1.00 82.75 90 SER A O 1
ATOM 749 N N . GLY A 1 91 ? -32.394 -8.723 45.900 1.00 76.69 91 GLY A N 1
ATOM 750 C CA . GLY A 1 91 ? -33.816 -8.947 46.187 1.00 76.69 91 GLY A CA 1
ATOM 751 C C . GLY A 1 91 ? -34.715 -7.722 45.968 1.00 76.69 91 GLY A C 1
ATOM 752 O O . GLY A 1 91 ? -35.894 -7.749 46.315 1.00 76.69 91 GLY A O 1
ATOM 753 N N . LYS A 1 92 ? -34.180 -6.628 45.410 1.00 74.00 92 LYS A N 1
ATOM 754 C CA . LYS A 1 92 ? -34.934 -5.404 45.132 1.00 74.00 92 LYS A CA 1
ATOM 755 C C . LYS A 1 92 ? -35.536 -5.506 43.731 1.00 74.00 92 LYS A C 1
ATOM 757 O O . LYS A 1 92 ? -34.792 -5.764 42.784 1.00 74.00 92 LYS A O 1
ATOM 762 N N . PRO A 1 93 ? -36.853 -5.290 43.561 1.00 66.62 93 PRO A N 1
ATOM 763 C CA . PRO A 1 93 ? -37.464 -5.302 42.243 1.00 66.62 93 PRO A CA 1
ATOM 764 C C . PRO A 1 93 ? -36.826 -4.212 41.382 1.00 66.62 93 PRO A C 1
ATOM 766 O O . PRO A 1 93 ? -36.722 -3.053 41.793 1.00 66.62 93 PRO A O 1
ATOM 769 N N . LYS A 1 94 ? -36.383 -4.606 40.186 1.00 59.59 94 LYS A N 1
ATOM 770 C CA . LYS A 1 94 ? -35.839 -3.707 39.170 1.00 59.59 94 LYS A CA 1
ATOM 771 C C . LYS A 1 94 ? -36.861 -2.597 38.918 1.00 59.59 94 LYS A C 1
ATOM 773 O O . LYS A 1 94 ? -37.967 -2.881 38.452 1.00 59.59 94 LYS A O 1
ATOM 778 N N . LYS A 1 95 ? -36.526 -1.340 39.240 1.00 61.47 95 LYS A N 1
ATOM 779 C CA . LYS A 1 95 ? -37.316 -0.204 38.751 1.00 61.47 95 LYS A CA 1
ATOM 780 C C . LYS A 1 95 ? -37.264 -0.294 37.229 1.00 61.47 95 LYS A C 1
ATOM 782 O O . LYS A 1 95 ? -36.183 -0.371 36.652 1.00 61.47 95 LYS A O 1
ATOM 787 N N . LYS A 1 96 ? -38.433 -0.394 36.592 1.00 56.53 96 LYS A N 1
ATOM 788 C CA . LYS A 1 96 ? -38.559 -0.243 35.143 1.00 56.53 96 LYS A CA 1
ATOM 789 C C . LYS A 1 96 ? -38.134 1.184 34.817 1.00 56.53 96 LYS A C 1
ATOM 791 O O . LYS A 1 96 ? -38.968 2.083 34.797 1.00 56.53 96 LYS A O 1
ATOM 796 N N . ASP A 1 97 ? -36.845 1.388 34.603 1.00 58.66 97 ASP A N 1
ATOM 797 C CA . ASP A 1 97 ? -36.382 2.579 33.922 1.00 58.66 97 ASP A CA 1
ATOM 798 C C . ASP A 1 97 ? -36.929 2.487 32.504 1.00 58.66 97 ASP A C 1
ATOM 800 O O . ASP A 1 97 ? -36.719 1.501 31.791 1.00 58.66 97 ASP A O 1
ATOM 804 N N . GLY A 1 98 ? -37.761 3.475 32.186 1.00 54.03 98 GLY A N 1
ATOM 805 C CA . GLY A 1 98 ? -38.542 3.560 30.972 1.00 54.03 98 GLY A CA 1
ATOM 806 C C . GLY A 1 98 ? -37.697 3.263 29.745 1.00 54.03 98 GLY A C 1
ATOM 807 O O . GLY A 1 98 ? -36.911 4.085 29.278 1.00 54.03 98 GLY A O 1
ATOM 808 N N . SER A 1 99 ? -37.945 2.094 29.168 1.00 47.47 99 SER A N 1
ATOM 809 C CA . SER A 1 99 ? -37.904 1.924 27.732 1.00 47.47 99 SER A CA 1
ATOM 810 C C . SER A 1 99 ? -38.863 2.946 27.132 1.00 47.47 99 SER A C 1
ATOM 812 O O . SER A 1 99 ? -40.044 2.643 27.060 1.00 47.47 99 SER A O 1
ATOM 814 N N . ILE A 1 100 ? -38.342 4.106 26.719 1.00 43.75 100 ILE A N 1
ATOM 815 C CA . ILE A 1 100 ? -38.961 5.017 25.747 1.00 43.75 100 ILE A CA 1
ATOM 816 C C . ILE A 1 100 ? -40.295 5.611 26.265 1.00 43.75 100 ILE A C 1
ATOM 818 O O . ILE A 1 100 ? -41.227 4.879 26.589 1.00 43.75 100 ILE A O 1
ATOM 822 N N . PRO A 1 101 ? -40.501 6.940 26.290 1.00 38.53 101 PRO A N 1
ATOM 823 C CA . PRO A 1 101 ? -41.859 7.410 26.092 1.00 38.53 101 PRO A CA 1
ATOM 824 C C . PRO A 1 101 ? -42.263 6.848 24.728 1.00 38.53 101 PRO A C 1
ATOM 826 O O . PRO A 1 101 ? -41.826 7.353 23.695 1.00 38.53 101 PRO A O 1
ATOM 829 N N . GLN A 1 102 ? -43.064 5.774 24.711 1.00 43.09 102 GLN A N 1
ATOM 830 C CA . GLN A 1 102 ? -44.125 5.709 23.724 1.00 43.09 102 GLN A CA 1
ATOM 831 C C . GLN A 1 102 ? -44.738 7.097 23.805 1.00 43.09 102 GLN A C 1
ATOM 833 O O . GLN A 1 102 ? -45.333 7.458 24.822 1.00 43.09 102 GLN A O 1
ATOM 838 N N . THR A 1 103 ? -44.432 7.923 22.809 1.00 34.38 103 THR A N 1
ATOM 839 C CA . THR A 1 103 ? -45.237 9.081 22.497 1.00 34.38 103 THR A CA 1
ATOM 840 C C . THR A 1 103 ? -46.636 8.511 22.402 1.00 34.38 103 THR A C 1
ATOM 842 O O . THR A 1 103 ? -46.982 7.853 21.425 1.00 34.38 103 THR A O 1
ATOM 845 N N . LEU A 1 104 ? -47.384 8.668 23.496 1.00 43.62 104 LEU A N 1
ATOM 846 C CA . LEU A 1 104 ? -48.817 8.794 23.436 1.00 43.62 104 LEU A CA 1
ATOM 847 C C . LEU A 1 104 ? -49.042 9.758 22.285 1.00 43.62 104 LEU A C 1
ATOM 849 O O . LEU A 1 104 ? -48.633 10.917 22.360 1.00 43.62 104 LEU A O 1
ATOM 853 N N . GLU A 1 105 ? -49.605 9.236 21.208 1.00 45.56 105 GLU A N 1
ATOM 854 C CA . GLU A 1 105 ? -50.381 10.020 20.270 1.00 45.56 105 GLU A CA 1
ATOM 855 C C . GLU A 1 105 ? -51.277 10.935 21.124 1.00 45.56 105 GLU A C 1
ATOM 857 O O . GLU A 1 105 ? -52.114 10.429 21.882 1.00 45.56 105 GLU A O 1
ATOM 862 N N . PRO A 1 106 ? -51.047 12.260 21.146 1.00 55.03 106 PRO A N 1
ATOM 863 C CA . PRO A 1 106 ? -51.961 13.154 21.826 1.00 55.03 106 PRO A CA 1
ATOM 864 C C . PRO A 1 106 ? -53.282 13.134 21.046 1.00 55.03 106 PRO A C 1
ATOM 866 O O . PRO A 1 106 ? -53.252 13.063 19.814 1.00 55.03 106 PRO A O 1
ATOM 869 N N . PRO A 1 107 ? -54.438 13.190 21.725 1.00 60.78 107 PRO A N 1
ATOM 870 C CA . PRO A 1 107 ? -55.734 13.227 21.055 1.00 60.78 107 PRO A CA 1
ATOM 871 C C . PRO A 1 107 ? -55.793 14.392 20.048 1.00 60.78 107 PRO A C 1
ATOM 873 O O . PRO A 1 107 ? -55.142 15.417 20.269 1.00 60.78 107 PRO A O 1
ATOM 876 N N . PRO A 1 108 ? -56.568 14.270 18.954 1.00 51.12 108 PRO A N 1
ATOM 877 C CA . PRO A 1 108 ? -56.675 15.322 17.952 1.00 51.12 108 PRO A CA 1
ATOM 878 C C . PRO A 1 108 ? -57.366 16.540 18.576 1.00 51.12 108 PRO A C 1
ATOM 880 O O . PRO A 1 108 ? -58.573 16.523 18.813 1.00 51.12 108 PRO A O 1
ATOM 883 N N . ILE A 1 109 ? -56.596 17.590 18.873 1.00 54.38 109 ILE A N 1
ATOM 884 C CA . ILE A 1 109 ? -57.129 18.876 19.335 1.00 54.38 109 ILE A CA 1
ATOM 885 C C . ILE A 1 109 ? -57.242 19.817 18.115 1.00 54.38 109 ILE A C 1
ATOM 887 O O . ILE A 1 109 ? -56.293 19.884 17.330 1.00 54.38 109 ILE A O 1
ATOM 891 N N . PRO A 1 110 ? -58.392 20.498 17.915 1.00 55.94 110 PRO A N 1
ATOM 892 C CA . PRO A 1 110 ? -58.720 21.244 16.696 1.00 55.94 110 PRO A CA 1
ATOM 893 C C . PRO A 1 110 ? -57.792 22.436 16.397 1.00 55.94 110 PRO A C 1
ATOM 895 O O . PRO A 1 110 ? -57.245 23.039 17.322 1.00 55.94 110 PRO A O 1
ATOM 898 N N . PRO A 1 111 ? -57.649 22.819 15.114 1.00 53.75 111 PRO A N 1
ATOM 899 C CA . PRO A 1 111 ? -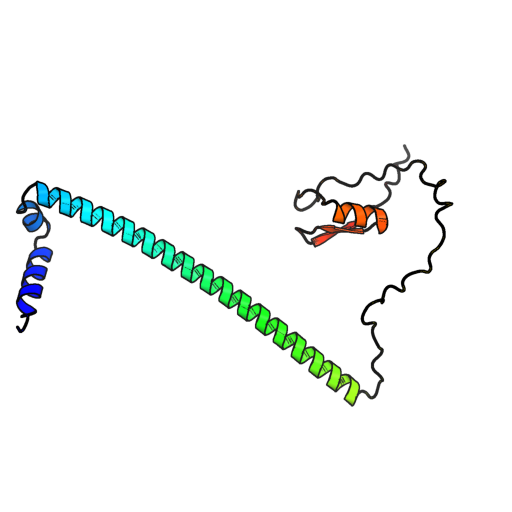56.729 23.856 14.673 1.00 53.75 111 PRO A CA 1
ATOM 900 C C . PRO A 1 111 ? -57.367 25.240 14.791 1.00 53.75 111 PRO A C 1
ATOM 902 O O . PRO A 1 111 ? -57.856 25.774 13.809 1.00 53.75 111 PRO A O 1
ATOM 905 N N . GLU A 1 112 ? -57.355 25.844 15.972 1.00 50.66 112 GLU A N 1
ATOM 906 C CA . GLU A 1 112 ? -57.604 27.281 16.119 1.00 50.66 112 GLU A CA 1
ATOM 907 C C . GLU A 1 112 ? -57.136 27.714 17.514 1.00 50.66 112 GLU A C 1
ATOM 909 O O . GLU A 1 112 ? -57.378 27.007 18.482 1.00 50.66 112 GLU A O 1
ATOM 914 N N . GLN A 1 113 ? -56.488 28.879 17.619 1.00 46.44 113 GLN A N 1
ATOM 915 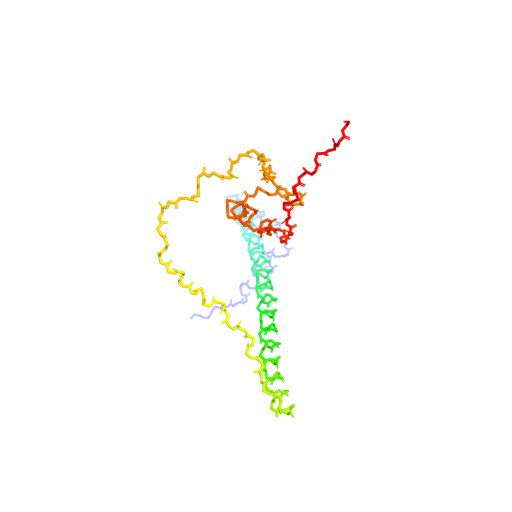C CA . GLN A 1 113 ? -55.981 29.523 18.854 1.00 46.44 113 GLN A CA 1
ATOM 916 C C . GLN A 1 113 ? -54.484 29.385 19.205 1.00 46.44 113 GLN A C 1
ATOM 918 O O . GLN A 1 113 ? -54.108 29.449 20.372 1.00 46.44 113 GLN A O 1
ATOM 923 N N . ILE A 1 114 ? -53.590 29.372 18.211 1.00 45.34 114 ILE A N 1
ATOM 924 C CA . ILE A 1 114 ? -52.206 29.856 18.409 1.00 45.34 114 ILE A CA 1
ATOM 925 C C . ILE A 1 114 ? -51.932 30.965 17.391 1.00 45.34 114 ILE A C 1
ATOM 927 O O . ILE A 1 114 ? -51.173 30.787 16.449 1.00 45.34 114 ILE A O 1
ATOM 931 N N . SER A 1 115 ? -52.608 32.107 17.535 1.00 42.47 115 SER A N 1
ATOM 932 C CA . SER A 1 115 ? -52.343 33.275 16.678 1.00 42.47 115 SER A CA 1
ATOM 933 C C . SER A 1 115 ? -51.978 34.549 17.437 1.00 42.47 115 SER A C 1
ATOM 935 O O . SER A 1 115 ? -51.752 35.564 16.796 1.00 42.47 115 SER A O 1
ATOM 937 N N . ASN A 1 116 ? -51.852 34.533 18.767 1.00 37.84 116 ASN A N 1
ATOM 938 C CA . ASN A 1 116 ? -51.543 35.750 19.525 1.00 37.84 116 ASN A CA 1
ATOM 939 C C . ASN A 1 116 ? -50.538 35.480 20.649 1.00 37.84 116 ASN A C 1
ATOM 941 O O . ASN A 1 116 ? -50.917 35.464 21.813 1.00 37.84 116 ASN A O 1
ATOM 945 N N . LEU A 1 117 ? -49.270 35.230 20.300 1.00 40.16 117 LEU A N 1
ATOM 946 C CA . LEU A 1 117 ? -48.127 35.417 21.220 1.00 40.16 117 LEU A CA 1
ATOM 947 C C . LEU A 1 117 ? -46.746 35.417 20.534 1.00 40.16 117 LEU A C 1
ATOM 949 O O . LEU A 1 117 ? -45.724 35.314 21.203 1.00 40.16 117 LEU A O 1
ATOM 953 N N . ILE A 1 118 ? -46.687 35.582 19.208 1.00 43.25 118 ILE A N 1
ATOM 954 C CA . ILE A 1 118 ? -45.428 35.800 18.480 1.00 43.25 118 ILE A CA 1
ATOM 955 C C . ILE A 1 118 ? -45.350 37.288 18.133 1.00 43.25 118 ILE A C 1
ATOM 957 O O . ILE A 1 118 ? -45.474 37.687 16.979 1.00 43.25 118 ILE A O 1
ATOM 961 N N . GLN A 1 119 ? -45.203 38.131 19.154 1.00 40.34 119 GLN A N 1
ATOM 962 C CA . GLN A 1 119 ? -44.877 39.538 18.956 1.00 40.34 119 GLN A CA 1
ATOM 963 C C . GLN A 1 119 ? -43.512 39.814 19.588 1.00 40.34 119 GLN A C 1
ATOM 965 O O . GLN A 1 119 ? -43.366 39.884 20.801 1.00 40.34 119 GLN A O 1
ATOM 970 N N . HIS A 1 120 ? -42.523 39.925 18.699 1.00 43.62 120 HIS A N 1
ATOM 971 C CA . HIS A 1 120 ? -41.221 40.568 18.886 1.00 43.62 120 HIS A CA 1
ATOM 972 C C . HIS A 1 120 ? -40.342 40.061 20.037 1.00 43.62 120 HIS A C 1
ATOM 974 O O . HIS A 1 120 ? -40.156 40.727 21.049 1.00 43.62 120 HIS A O 1
ATOM 980 N N . ASN A 1 121 ? -39.635 38.959 19.792 1.00 44.41 121 ASN A N 1
ATOM 981 C CA . ASN A 1 121 ? -38.227 38.936 20.171 1.00 44.41 121 ASN A CA 1
ATOM 982 C C . ASN A 1 121 ? -37.451 38.169 19.100 1.00 44.41 121 ASN A C 1
ATOM 984 O O . ASN A 1 121 ? -37.701 36.991 18.852 1.00 44.41 121 ASN A O 1
ATOM 988 N N . GLU A 1 122 ? -36.591 38.881 18.379 1.00 46.25 122 GLU A N 1
ATOM 989 C CA . GLU A 1 122 ? -35.822 38.359 17.253 1.00 46.25 122 GLU A CA 1
ATOM 990 C C . GLU A 1 122 ? -34.735 37.422 17.808 1.00 46.25 122 GLU A C 1
ATOM 992 O O . GLU A 1 122 ? -33.631 37.842 18.154 1.00 46.25 122 GLU A O 1
ATOM 997 N N . ILE A 1 123 ? -35.073 36.140 17.976 1.00 56.25 123 ILE A N 1
ATOM 998 C CA . ILE A 1 123 ? -34.131 35.108 18.418 1.00 56.25 123 ILE A CA 1
ATOM 999 C C . ILE A 1 123 ? -33.111 34.904 17.294 1.00 56.25 123 ILE A C 1
ATOM 1001 O O . ILE A 1 123 ? -33.357 34.182 16.329 1.00 56.25 123 ILE A O 1
ATOM 1005 N N . ARG A 1 124 ? -31.953 35.562 17.400 1.00 57.41 124 ARG A N 1
ATOM 1006 C CA . ARG A 1 124 ? -30.847 35.380 16.454 1.00 57.41 124 ARG A CA 1
ATOM 1007 C C . ARG A 1 124 ? -30.162 34.046 16.713 1.00 57.41 124 ARG A C 1
ATOM 1009 O O . ARG A 1 124 ? -29.297 33.932 17.580 1.00 57.41 124 ARG A O 1
ATOM 1016 N N . VAL A 1 125 ? -30.546 33.034 15.943 1.00 64.75 125 VAL A N 1
ATOM 1017 C CA . VAL A 1 125 ? -29.838 31.754 15.910 1.00 64.75 125 VAL A CA 1
ATOM 1018 C C . VAL A 1 125 ? -28.493 31.965 15.197 1.00 64.75 125 VAL A C 1
ATOM 1020 O O . VAL A 1 125 ? -28.470 32.505 14.087 1.00 64.75 125 VAL A O 1
ATOM 1023 N N . PRO A 1 126 ? -27.352 31.588 15.800 1.00 69.19 126 PRO A N 1
ATOM 1024 C CA . PRO A 1 126 ? -26.055 31.739 15.150 1.00 69.19 126 PRO A CA 1
ATOM 1025 C C . PRO A 1 126 ? -25.984 30.871 13.887 1.00 69.19 126 PRO A C 1
ATOM 1027 O O . PRO A 1 126 ? -26.328 29.696 13.905 1.00 69.19 126 PRO A O 1
ATOM 1030 N N . THR A 1 127 ? -25.509 31.427 12.772 1.00 79.69 127 THR A N 1
ATOM 1031 C CA . THR A 1 127 ? -25.432 30.697 11.490 1.00 79.69 127 THR A CA 1
ATOM 1032 C C . THR A 1 127 ? -24.346 29.611 11.488 1.00 79.69 127 THR A C 1
ATOM 1034 O O . THR A 1 127 ? -24.429 28.645 10.726 1.00 79.69 127 THR A O 1
ATOM 1037 N N . TYR A 1 128 ? -23.338 29.740 12.355 1.00 83.38 128 TYR A N 1
ATOM 1038 C CA . TYR A 1 128 ? -22.190 28.839 12.444 1.00 83.38 128 TYR A CA 1
ATOM 1039 C C . TYR A 1 128 ? -21.918 28.422 13.889 1.00 83.38 128 TYR A C 1
ATOM 1041 O O . TYR A 1 128 ? -22.149 29.178 14.832 1.00 83.38 128 TYR A O 1
ATOM 1049 N N . CYS A 1 129 ? -21.380 27.218 14.054 1.00 84.19 129 CYS A N 1
ATOM 1050 C CA . CYS A 1 129 ? -20.856 26.739 15.323 1.00 84.19 129 CYS A CA 1
ATOM 1051 C C . CYS A 1 129 ? -19.607 27.541 15.720 1.00 84.19 129 CYS A C 1
ATOM 1053 O O . CYS A 1 129 ? -18.633 27.571 14.971 1.00 84.19 129 CYS A O 1
ATOM 1055 N N . THR A 1 130 ? -19.580 28.076 16.942 1.00 81.62 130 THR A N 1
ATOM 1056 C CA . THR A 1 130 ? -18.449 28.860 17.477 1.00 81.62 130 THR A CA 1
ATOM 1057 C C . THR A 1 130 ? -17.151 28.067 17.622 1.00 81.62 130 THR A C 1
ATOM 1059 O O . THR A 1 130 ? -16.078 28.651 17.567 1.00 81.62 130 THR A O 1
ATOM 1062 N N . GLU A 1 131 ? -17.226 26.743 17.781 1.00 85.50 131 GLU A N 1
ATOM 1063 C CA . GLU A 1 131 ? -16.025 25.910 17.947 1.00 85.50 131 GLU A CA 1
ATOM 1064 C C . GLU A 1 131 ? -15.453 25.394 16.635 1.00 85.50 131 GLU A C 1
ATOM 1066 O O . GLU A 1 131 ? -14.259 25.498 16.390 1.00 85.50 131 GLU A O 1
ATOM 1071 N N . CYS A 1 132 ? -16.294 24.762 15.812 1.00 86.50 132 CYS A N 1
ATOM 1072 C CA . CYS A 1 132 ? -15.836 24.065 14.614 1.00 86.50 132 CYS A CA 1
ATOM 1073 C C . CYS A 1 132 ? -16.024 24.878 13.332 1.00 86.50 132 CYS A C 1
ATOM 1075 O O . CYS A 1 132 ? -15.651 24.401 12.264 1.00 86.50 132 CYS A O 1
ATOM 1077 N N . GLY A 1 133 ? -16.641 26.062 13.409 1.00 84.81 133 GLY A N 1
ATOM 1078 C CA . GLY A 1 133 ? -16.904 26.922 12.254 1.00 84.81 133 GLY A CA 1
ATOM 1079 C C . GLY A 1 133 ? -17.894 26.343 11.238 1.00 84.81 133 GLY A C 1
ATOM 1080 O O . GLY A 1 133 ? -18.136 26.960 10.206 1.00 84.81 133 GLY A O 1
ATOM 1081 N N . GLN A 1 134 ? -18.478 25.167 11.498 1.00 87.56 134 GLN A N 1
ATOM 1082 C CA . GLN A 1 134 ? -19.425 24.528 10.586 1.00 87.56 134 GLN A CA 1
ATOM 1083 C C . GLN A 1 134 ? -20.796 25.199 10.651 1.00 87.56 134 GLN A C 1
ATOM 1085 O O . GLN A 1 134 ? -21.247 25.621 11.719 1.00 87.56 134 GLN A O 1
ATOM 1090 N N . LYS A 1 135 ? -21.474 25.270 9.502 1.00 87.88 135 LYS A N 1
ATOM 1091 C CA . LYS A 1 135 ? -22.815 25.855 9.385 1.00 87.88 135 LYS A CA 1
ATOM 1092 C C . LYS A 1 135 ? -23.834 25.040 10.189 1.00 87.88 135 LYS A C 1
ATOM 1094 O O . LYS A 1 135 ? -23.838 23.808 10.120 1.00 87.88 135 LYS A O 1
ATOM 1099 N N . ILE A 1 136 ? -24.709 25.723 10.928 1.00 83.19 136 ILE A N 1
ATOM 1100 C CA . ILE A 1 136 ? -25.815 25.075 11.643 1.00 83.19 136 ILE A CA 1
ATOM 1101 C C . ILE A 1 136 ? -26.796 24.484 10.620 1.00 83.19 136 ILE A C 1
ATOM 1103 O O . ILE A 1 136 ? -27.147 25.116 9.625 1.00 83.19 136 ILE A O 1
ATOM 1107 N N . THR A 1 137 ? -27.199 23.232 10.839 1.00 85.31 137 THR A N 1
ATOM 1108 C CA . THR A 1 137 ? -28.153 22.528 9.971 1.00 85.31 137 THR A CA 1
ATOM 1109 C C . THR A 1 137 ? -29.591 22.857 10.372 1.00 85.31 137 THR A C 1
ATOM 1111 O O . THR A 1 137 ? -29.860 23.117 11.543 1.00 85.31 137 THR A O 1
ATOM 1114 N N . GLY A 1 138 ? -30.542 22.773 9.435 1.00 81.25 138 GLY A N 1
ATOM 1115 C CA . GLY A 1 138 ? -31.953 23.080 9.721 1.00 81.25 138 GLY A CA 1
ATOM 1116 C C . GLY A 1 138 ? -32.559 22.227 10.848 1.00 81.25 138 GLY A C 1
ATOM 1117 O O . GLY A 1 138 ? -33.403 22.693 11.606 1.00 81.25 138 GLY A O 1
ATOM 1118 N N . SER A 1 139 ? -32.068 20.995 11.039 1.00 81.44 139 SER A N 1
ATOM 1119 C CA . SER A 1 139 ? -32.474 20.160 12.177 1.00 81.44 139 SER A CA 1
ATOM 1120 C C . SER A 1 139 ? -31.984 20.721 13.517 1.00 81.44 139 SER A C 1
ATOM 1122 O O . SER A 1 139 ? -32.751 20.722 14.477 1.00 81.44 139 SER A O 1
ATOM 1124 N N . MET A 1 140 ? -30.754 21.242 13.593 1.00 79.44 140 MET A N 1
ATOM 1125 C CA . MET A 1 140 ? -30.262 21.906 14.806 1.00 79.44 140 MET A CA 1
ATOM 1126 C C . MET A 1 140 ? -31.036 23.192 15.092 1.00 79.44 140 MET A C 1
ATOM 1128 O O . MET A 1 140 ? -31.361 23.448 16.245 1.00 79.44 140 MET A O 1
ATOM 1132 N N . GLU A 1 141 ? -31.360 23.967 14.058 1.00 82.44 141 GLU A N 1
ATOM 1133 C CA . GLU A 1 141 ? -32.160 25.188 14.182 1.00 82.44 141 GLU A CA 1
ATOM 1134 C C . GLU A 1 141 ? -33.556 24.887 14.741 1.00 82.44 141 GLU A C 1
ATOM 1136 O O . GLU A 1 141 ? -33.954 25.477 15.739 1.00 82.44 141 GLU A O 1
ATOM 1141 N N . SER A 1 142 ? -34.249 23.871 14.211 1.00 80.31 142 SER A N 1
ATOM 1142 C CA . SER A 1 142 ? -35.554 23.453 14.745 1.00 80.31 142 SER A CA 1
ATOM 1143 C C . SER A 1 142 ? -35.497 23.011 16.215 1.00 80.31 142 SER A C 1
ATOM 1145 O O . SER A 1 142 ? -36.431 23.264 16.979 1.00 80.31 142 SER A O 1
ATOM 1147 N N . LEU A 1 143 ? -34.397 22.379 16.641 1.00 81.88 143 LEU A N 1
ATOM 1148 C CA . LEU A 1 143 ? -34.195 21.947 18.027 1.00 81.88 143 LEU A CA 1
ATOM 1149 C C . LEU A 1 143 ? -33.863 23.130 18.942 1.00 81.88 143 LEU A C 1
ATOM 1151 O O . LEU A 1 143 ? -34.378 23.203 20.055 1.00 81.88 143 LEU A O 1
ATOM 1155 N N . LEU A 1 144 ? -33.078 24.086 18.446 1.00 80.31 144 LEU A N 1
ATOM 1156 C CA . LEU A 1 144 ? -32.780 25.345 19.122 1.00 80.31 144 LEU A CA 1
ATOM 1157 C C . LEU A 1 144 ? -34.053 26.169 19.343 1.00 80.31 144 LEU A C 1
ATOM 1159 O O . LEU A 1 144 ? -34.288 26.619 20.460 1.00 80.31 144 LEU A O 1
ATOM 1163 N N . THR A 1 145 ? -34.917 26.296 18.335 1.00 79.50 145 THR A N 1
ATOM 1164 C CA . THR A 1 145 ? -36.174 27.052 18.446 1.00 79.50 145 THR A CA 1
ATOM 1165 C C . THR A 1 145 ? -37.222 26.344 19.310 1.00 79.50 145 THR A C 1
ATOM 1167 O O . THR A 1 145 ? -37.952 27.007 20.039 1.00 79.50 145 THR A O 1
ATOM 1170 N N . SER A 1 146 ? -37.312 25.009 19.258 1.00 78.00 146 SER A N 1
ATOM 1171 C CA . SER A 1 146 ? -38.352 24.260 19.990 1.00 78.00 146 SER A CA 1
ATOM 1172 C C . SER A 1 146 ? -37.984 23.912 21.433 1.00 78.00 146 SER A C 1
ATOM 1174 O O . SER A 1 146 ? -38.866 23.854 22.286 1.00 78.00 146 SER A O 1
ATOM 1176 N N . ARG A 1 147 ? -36.704 23.646 21.719 1.00 78.50 147 ARG A N 1
ATOM 1177 C CA . ARG A 1 147 ? -36.237 23.162 23.031 1.00 78.50 147 ARG A CA 1
ATOM 1178 C C . ARG A 1 147 ? -35.250 24.101 23.714 1.00 78.50 147 ARG A C 1
ATOM 1180 O O . ARG A 1 147 ? -34.850 23.823 24.839 1.00 78.50 147 ARG A O 1
ATOM 1187 N N . GLY A 1 148 ? -34.811 25.165 23.041 1.00 78.12 148 GLY A N 1
ATOM 1188 C CA . GLY A 1 148 ? -33.809 26.100 23.557 1.00 78.12 148 GLY A CA 1
ATOM 1189 C C . GLY A 1 148 ? -32.386 25.539 23.596 1.00 78.12 148 GLY A C 1
ATOM 1190 O O . GLY A 1 148 ? -31.458 26.300 23.857 1.00 78.12 148 GLY A O 1
ATOM 1191 N N . VAL A 1 149 ? -32.190 24.245 23.309 1.00 82.50 149 VAL A N 1
ATOM 1192 C CA . VAL A 1 149 ? -30.888 23.569 23.331 1.00 82.50 149 VAL A CA 1
ATOM 1193 C C . VAL A 1 149 ? -30.703 22.647 22.126 1.00 82.50 149 VAL A C 1
ATOM 1195 O O . VAL A 1 149 ? -31.615 21.911 21.745 1.00 82.50 149 VAL A O 1
ATOM 1198 N N . ALA A 1 150 ? -29.507 22.643 21.536 1.00 85.81 150 ALA A N 1
ATOM 1199 C CA . ALA A 1 150 ? -29.119 21.661 20.520 1.00 85.81 150 ALA A CA 1
ATOM 1200 C C . ALA A 1 150 ? -27.623 21.358 20.566 1.00 85.81 150 ALA A C 1
ATOM 1202 O O . ALA A 1 150 ? -26.830 22.147 21.066 1.00 85.81 150 ALA A O 1
ATOM 1203 N N . PHE A 1 151 ? -27.224 20.225 19.995 1.00 87.38 151 PHE A N 1
ATOM 1204 C CA . PHE A 1 151 ? -25.828 19.803 19.927 1.00 87.38 151 PHE A CA 1
ATOM 1205 C C . PHE A 1 151 ? -25.298 19.933 18.501 1.00 87.38 151 PHE A C 1
ATOM 1207 O O . PHE A 1 151 ? -26.011 19.648 17.538 1.00 87.38 151 PHE A O 1
ATOM 1214 N N . CYS A 1 152 ? -24.036 20.336 18.352 1.00 86.31 152 CYS A N 1
ATOM 1215 C CA . CYS A 1 152 ? -23.372 20.306 17.054 1.00 86.31 152 CYS A CA 1
ATOM 1216 C C . CYS A 1 152 ? -23.227 18.866 16.559 1.00 86.31 152 CYS A C 1
ATOM 1218 O O . CYS A 1 152 ? -22.594 18.052 17.227 1.00 86.31 152 CYS A O 1
ATOM 1220 N N . PHE A 1 153 ? -23.694 18.571 15.346 1.00 86.12 153 PHE A N 1
ATOM 1221 C CA . PHE A 1 153 ? -23.455 17.266 14.720 1.00 86.12 153 PHE A CA 1
ATOM 1222 C C . PHE A 1 153 ? -21.969 16.963 14.475 1.00 86.12 153 PHE A C 1
ATOM 1224 O O . PHE A 1 153 ? -21.584 15.798 14.462 1.00 86.12 153 PHE A O 1
ATOM 1231 N N . TYR A 1 154 ? -21.137 17.994 14.285 1.00 87.94 154 TYR A N 1
ATOM 1232 C CA . TYR A 1 154 ? -19.725 17.825 13.930 1.00 87.94 154 TYR A CA 1
ATOM 1233 C C . TYR A 1 154 ? -18.797 17.770 15.146 1.00 87.94 154 TYR A C 1
ATOM 1235 O O . TYR A 1 154 ? -17.889 16.947 15.173 1.00 87.94 154 TYR A O 1
ATOM 1243 N N . CYS A 1 155 ? -19.007 18.632 16.149 1.00 88.56 155 CYS A N 1
ATOM 1244 C CA . CYS A 1 155 ? -18.137 18.695 17.332 1.00 88.56 155 CYS A CA 1
ATOM 1245 C C . CYS A 1 155 ? -18.793 18.217 18.634 1.00 88.56 155 CYS A C 1
ATOM 1247 O O . CYS A 1 155 ? -18.112 18.122 19.650 1.00 88.56 155 CYS A O 1
ATOM 1249 N N . GLY A 1 156 ? -20.101 17.944 18.639 1.00 86.81 156 GLY A N 1
ATOM 1250 C CA . GLY A 1 156 ? -20.831 17.490 19.825 1.00 86.81 156 GLY A CA 1
ATOM 1251 C C . GLY A 1 156 ? -21.062 18.554 20.903 1.00 86.81 156 GLY A C 1
ATOM 1252 O O . GLY A 1 156 ? -21.657 18.234 21.929 1.00 86.81 156 GLY A O 1
ATOM 1253 N N . LYS A 1 157 ? -20.628 19.810 20.710 1.00 87.62 157 LYS A N 1
ATOM 1254 C CA . LYS A 1 157 ? -20.831 20.865 21.716 1.00 87.62 157 LYS A CA 1
ATOM 1255 C C . LYS A 1 157 ? -22.301 21.276 21.803 1.00 87.62 157 LYS A C 1
ATOM 1257 O O . LYS A 1 157 ? -22.968 21.417 20.778 1.00 87.62 157 LYS A O 1
ATOM 1262 N N . GLN A 1 158 ? -22.777 21.462 23.032 1.00 84.19 158 GLN A N 1
ATOM 1263 C CA . GLN A 1 158 ? -24.117 21.951 23.341 1.00 84.19 158 GLN A CA 1
ATOM 1264 C C . GLN A 1 158 ? -24.195 23.466 23.146 1.00 84.19 158 GLN A C 1
ATOM 1266 O O . GLN A 1 158 ? -23.326 24.210 23.599 1.00 84.19 158 GLN A O 1
ATOM 1271 N N . PHE A 1 159 ? -25.268 23.902 22.504 1.00 79.12 159 PHE A N 1
ATOM 1272 C CA . PHE A 1 159 ? -25.689 25.287 22.403 1.00 79.12 159 PHE A CA 1
ATOM 1273 C C . PHE A 1 159 ? -26.972 25.451 23.184 1.00 79.12 159 PHE A C 1
ATOM 1275 O O . PHE A 1 159 ? -27.864 24.609 23.092 1.00 79.12 159 PHE A O 1
ATOM 1282 N N . GLU A 1 160 ? -27.068 26.564 23.891 1.00 81.62 160 GLU A N 1
ATOM 1283 C CA . GLU A 1 160 ? -28.290 26.987 24.549 1.00 81.62 160 GLU A CA 1
ATOM 1284 C C . GLU A 1 160 ? -28.597 28.398 24.067 1.00 81.62 160 GLU A C 1
ATOM 1286 O O . GLU A 1 160 ? -27.715 29.263 24.066 1.00 81.62 160 GLU A O 1
ATOM 1291 N N . ILE A 1 161 ? -29.832 28.638 23.633 1.00 72.06 161 ILE A N 1
ATOM 1292 C CA . ILE A 1 161 ? -30.284 29.996 23.365 1.00 72.06 161 ILE A CA 1
ATOM 1293 C C . ILE A 1 161 ? -30.505 30.653 24.724 1.00 72.06 161 ILE A C 1
ATOM 1295 O O . ILE A 1 161 ? -31.530 30.448 25.371 1.00 72.06 161 ILE A O 1
ATOM 1299 N N . ARG A 1 162 ? -29.544 31.463 25.164 1.00 58.59 162 ARG A N 1
ATOM 1300 C CA . ARG A 1 162 ? -29.827 32.459 26.196 1.00 58.59 162 ARG A CA 1
ATOM 1301 C C . ARG A 1 162 ? -30.551 33.608 25.513 1.00 58.59 162 ARG A C 1
ATOM 1303 O O . ARG A 1 162 ? -30.022 34.174 24.558 1.00 58.59 162 ARG A O 1
ATOM 1310 N N . ALA A 1 163 ? -31.758 33.930 25.976 1.00 54.91 163 ALA A N 1
ATOM 1311 C CA . ALA A 1 163 ? -32.382 35.194 25.618 1.00 54.91 163 ALA A CA 1
ATOM 1312 C C . ALA A 1 163 ? -31.378 36.297 25.974 1.00 54.91 163 ALA A C 1
ATOM 1314 O O . ALA A 1 163 ? -30.908 36.356 27.110 1.00 54.91 163 ALA A O 1
ATOM 1315 N N . ALA A 1 164 ? -30.966 37.088 24.986 1.00 50.12 164 ALA A N 1
ATOM 1316 C CA . ALA A 1 164 ? -30.080 38.208 25.236 1.00 50.12 164 ALA A CA 1
ATOM 1317 C C . ALA A 1 164 ? -30.839 39.200 26.123 1.00 50.12 164 ALA A C 1
ATOM 1319 O O . ALA A 1 164 ? -31.743 39.890 25.653 1.00 50.12 164 ALA A O 1
ATOM 1320 N N . GLU A 1 165 ? -30.503 39.245 27.410 1.00 45.88 165 GLU A N 1
ATOM 1321 C CA . GLU A 1 165 ? -30.819 40.400 28.239 1.00 45.88 165 GLU A CA 1
ATOM 1322 C C . GLU A 1 165 ? -30.090 41.587 27.612 1.00 45.88 165 GLU A C 1
ATOM 1324 O O . GLU A 1 165 ? -28.864 41.584 27.467 1.00 45.88 165 GLU A O 1
ATOM 1329 N N . GLN A 1 166 ? -30.869 42.559 27.140 1.00 39.34 166 GLN A N 1
ATOM 1330 C CA . GLN A 1 166 ? -30.330 43.810 26.633 1.00 39.34 166 GLN A CA 1
ATOM 1331 C C . GLN A 1 166 ? -29.445 44.428 27.725 1.00 39.34 166 GLN A C 1
ATOM 1333 O O . GLN A 1 166 ? -29.889 44.519 28.873 1.00 39.34 166 GLN A O 1
ATOM 1338 N N . PRO A 1 167 ? -28.212 44.870 27.420 1.00 39.56 167 PRO A N 1
ATOM 1339 C CA . PRO A 1 167 ? -27.499 45.735 28.342 1.00 39.56 167 PRO A CA 1
ATOM 1340 C C . PRO A 1 167 ? -28.310 47.030 28.472 1.00 39.56 167 PRO A C 1
ATOM 1342 O O . PRO A 1 167 ? -28.435 47.780 27.504 1.00 39.56 167 PRO A O 1
ATOM 1345 N N . ASN A 1 168 ? -28.896 47.258 29.652 1.00 39.12 168 ASN A N 1
ATOM 1346 C CA . ASN A 1 168 ? -29.426 48.564 30.038 1.00 39.12 168 ASN A CA 1
ATOM 1347 C C . ASN A 1 168 ? -28.277 49.576 29.926 1.00 39.12 168 ASN A C 1
ATOM 1349 O O . ASN A 1 168 ? -27.307 49.484 30.683 1.00 39.12 168 ASN A O 1
ATOM 1353 N N . PHE A 1 169 ? -28.379 50.482 28.954 1.00 40.91 169 PHE A N 1
ATOM 1354 C CA . PHE A 1 169 ? -27.621 51.730 28.911 1.00 40.91 169 PHE A CA 1
ATOM 1355 C C . PHE A 1 169 ? -28.403 52.817 29.642 1.00 40.91 169 PHE A C 1
ATOM 1357 O O . PHE A 1 169 ? -29.642 52.857 29.463 1.00 40.91 169 PHE A O 1
#

Sequence (169 aa):
MNIDWTILQTGWDYVWQDPIGWFLALPLLTQILVLIGIIALTIAAIILVYYILKGVAYLLYYLFKGLFYLLKGLFLGLYKLFEALYYVISGKPKKKDGSIPQTLEPPPIPPEQISNLIQHNEIRVPTYCTECGQKITGSMESLLTSRGVAFCFYCGKQFEIRAAEQPNF